Protein AF-A0A2N0NZE1-F1 (afdb_monomer_lite)

Structure (mmCIF, N/CA/C/O backbone):
data_AF-A0A2N0NZE1-F1
#
_entry.id   AF-A0A2N0NZE1-F1
#
loop_
_atom_site.group_PDB
_atom_site.id
_atom_site.type_symbol
_atom_site.label_atom_id
_atom_site.label_alt_id
_atom_site.label_comp_id
_atom_site.label_asym_id
_atom_site.label_entity_id
_atom_site.label_seq_id
_atom_site.pdbx_PDB_ins_code
_atom_site.Cartn_x
_atom_site.Cartn_y
_atom_site.Cartn_z
_atom_site.occupancy
_atom_site.B_iso_or_equiv
_atom_site.auth_seq_id
_atom_site.auth_comp_id
_atom_site.auth_asym_id
_atom_site.auth_atom_id
_atom_site.pdbx_PDB_model_num
ATOM 1 N N . MET A 1 1 ? 49.842 -23.118 -23.933 1.00 49.78 1 MET A N 1
ATOM 2 C CA . MET A 1 1 ? 49.313 -21.980 -24.726 1.00 49.78 1 MET A CA 1
ATOM 3 C C . MET A 1 1 ? 47.778 -21.985 -24.748 1.00 49.78 1 MET A C 1
ATOM 5 O O . MET A 1 1 ? 47.187 -21.548 -25.723 1.00 49.78 1 MET A O 1
ATOM 9 N N . THR A 1 2 ? 47.109 -22.462 -23.690 1.00 57.00 2 THR A N 1
ATOM 10 C CA . THR A 1 2 ? 45.633 -22.567 -23.654 1.00 57.00 2 THR A CA 1
ATOM 11 C C . THR A 1 2 ? 45.024 -22.160 -22.307 1.00 57.00 2 THR A C 1
ATOM 13 O O . THR A 1 2 ? 43.860 -22.452 -22.066 1.00 57.00 2 THR A O 1
ATOM 16 N N . ASP A 1 3 ? 45.764 -21.459 -21.444 1.00 55.06 3 ASP A N 1
ATOM 17 C CA . ASP A 1 3 ? 45.255 -20.996 -20.139 1.00 55.06 3 ASP A CA 1
ATOM 18 C C . ASP A 1 3 ? 44.739 -19.542 -20.201 1.00 55.06 3 ASP A C 1
ATOM 20 O O . ASP A 1 3 ? 43.844 -19.139 -19.457 1.00 55.06 3 ASP A O 1
ATOM 24 N N . ASP A 1 4 ? 45.230 -18.770 -21.173 1.00 59.72 4 ASP A N 1
ATOM 25 C CA . ASP A 1 4 ? 44.934 -17.347 -21.356 1.00 59.72 4 ASP A CA 1
ATOM 26 C C . ASP A 1 4 ? 43.509 -17.119 -21.909 1.00 59.72 4 ASP A C 1
ATOM 28 O O . ASP A 1 4 ? 42.838 -16.148 -21.557 1.00 59.72 4 ASP A O 1
ATOM 32 N N . GLY A 1 5 ? 43.014 -18.042 -22.745 1.00 57.62 5 GLY A N 1
ATOM 33 C CA . GLY A 1 5 ? 41.679 -17.967 -23.355 1.00 57.62 5 GLY A CA 1
ATOM 34 C C . GLY A 1 5 ? 40.541 -18.392 -22.420 1.00 57.62 5 GLY A C 1
ATOM 35 O O . GLY A 1 5 ? 39.473 -17.783 -22.437 1.00 57.62 5 GLY A O 1
ATOM 36 N N . LEU A 1 6 ? 40.777 -19.390 -21.559 1.00 60.12 6 LEU A N 1
ATOM 37 C CA . LEU A 1 6 ? 39.790 -19.865 -20.580 1.00 60.12 6 LEU A CA 1
ATOM 38 C C . LEU A 1 6 ? 39.633 -18.873 -19.415 1.00 60.12 6 LEU A C 1
ATOM 40 O O . LEU A 1 6 ? 38.522 -18.639 -18.943 1.00 60.12 6 LEU A O 1
ATOM 44 N N . SER A 1 7 ? 40.731 -18.236 -18.989 1.00 61.12 7 SER A N 1
ATOM 45 C CA . SER A 1 7 ? 40.705 -17.176 -17.972 1.00 61.12 7 SER A CA 1
ATOM 46 C C . SER A 1 7 ? 39.978 -15.914 -18.466 1.00 61.12 7 SER A C 1
ATOM 48 O O . SER A 1 7 ? 39.214 -15.302 -17.717 1.00 61.12 7 SER A O 1
ATOM 50 N N . ALA A 1 8 ? 40.125 -15.557 -19.749 1.00 64.88 8 ALA A N 1
ATOM 51 C CA . ALA A 1 8 ? 39.392 -14.446 -20.361 1.00 64.88 8 ALA A CA 1
ATOM 52 C C . ALA A 1 8 ? 37.876 -14.719 -20.473 1.00 64.88 8 ALA A C 1
ATOM 54 O O . ALA A 1 8 ? 37.066 -13.836 -20.174 1.00 64.88 8 ALA A O 1
ATOM 55 N N . ASP A 1 9 ? 37.471 -15.942 -20.834 1.00 65.88 9 ASP A N 1
ATOM 56 C CA . ASP A 1 9 ? 36.055 -16.336 -20.858 1.00 65.88 9 ASP A CA 1
ATOM 57 C C . ASP A 1 9 ? 35.458 -16.408 -19.437 1.00 65.88 9 ASP A C 1
ATOM 59 O O . ASP A 1 9 ? 34.391 -15.850 -19.181 1.00 65.88 9 ASP A O 1
ATOM 63 N N . CYS A 1 10 ? 36.197 -16.953 -18.463 1.00 66.12 10 CYS A N 1
ATOM 64 C CA . CYS A 1 10 ? 35.815 -16.947 -17.047 1.00 66.12 10 CYS A CA 1
ATOM 65 C C . CYS A 1 10 ? 35.628 -15.518 -16.506 1.00 66.12 10 CYS A C 1
ATOM 67 O O . CYS A 1 10 ? 34.611 -15.226 -15.881 1.00 66.12 10 CYS A O 1
ATOM 69 N N . ASN A 1 11 ? 36.543 -14.588 -16.810 1.00 71.94 11 ASN A N 1
ATOM 70 C CA . ASN A 1 11 ? 36.443 -13.184 -16.393 1.00 71.94 11 ASN A CA 1
ATOM 71 C C . ASN A 1 11 ? 35.253 -12.469 -17.049 1.00 71.94 11 ASN A C 1
ATOM 73 O O . ASN A 1 11 ? 34.537 -11.721 -16.384 1.00 71.94 11 ASN A O 1
ATOM 77 N N . THR A 1 12 ? 34.990 -12.710 -18.338 1.00 76.31 12 THR A N 1
ATOM 78 C CA . THR A 1 12 ? 33.829 -12.107 -19.010 1.00 76.31 12 THR A CA 1
ATOM 79 C C . THR A 1 12 ? 32.503 -12.688 -18.525 1.00 76.31 12 THR A C 1
ATOM 81 O O . THR A 1 12 ? 31.546 -11.927 -18.383 1.00 76.31 12 THR A O 1
ATOM 84 N N . ASN A 1 13 ? 32.426 -13.983 -18.212 1.00 71.56 13 ASN A N 1
ATOM 85 C CA . ASN A 1 13 ? 31.231 -14.599 -17.637 1.00 71.56 13 ASN A CA 1
ATOM 86 C C . ASN A 1 13 ? 31.014 -14.187 -16.178 1.00 71.56 13 ASN A C 1
ATOM 88 O O . ASN A 1 13 ? 29.892 -13.807 -15.849 1.00 71.56 13 ASN A O 1
ATOM 92 N N . LEU A 1 14 ? 32.073 -14.111 -15.356 1.00 71.25 14 LEU A N 1
ATOM 9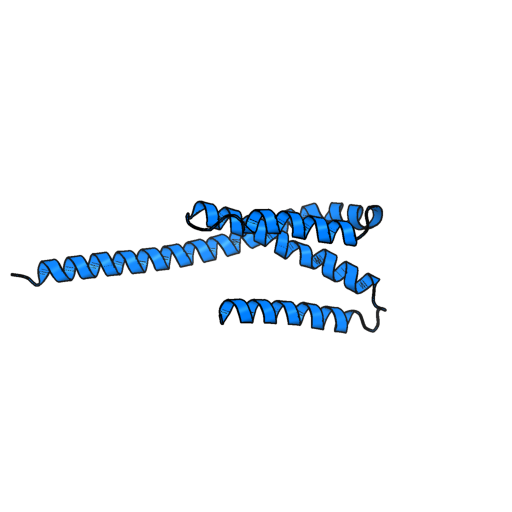3 C CA . LEU A 1 14 ? 31.997 -13.514 -14.018 1.00 71.25 14 LEU A CA 1
ATOM 94 C C . LEU A 1 14 ? 31.499 -12.071 -14.107 1.00 71.25 14 LEU A C 1
ATOM 96 O O . LEU A 1 14 ? 30.523 -11.723 -13.453 1.00 71.25 14 LEU A O 1
ATOM 100 N N . ARG A 1 15 ? 32.092 -11.246 -14.979 1.00 72.81 15 ARG A N 1
ATOM 101 C CA . ARG A 1 15 ? 31.686 -9.846 -15.165 1.00 72.81 15 ARG A CA 1
ATOM 102 C C . ARG A 1 15 ? 30.233 -9.723 -15.615 1.00 72.81 15 ARG A C 1
ATOM 104 O O . ARG A 1 15 ? 29.547 -8.822 -15.145 1.00 72.81 15 ARG A O 1
ATOM 111 N N . LYS A 1 16 ? 29.750 -10.610 -16.493 1.00 73.88 16 LYS A N 1
ATOM 112 C CA . LYS A 1 16 ? 28.335 -10.657 -16.892 1.00 73.88 16 LYS A CA 1
ATOM 113 C C . LYS A 1 16 ? 27.453 -10.994 -15.693 1.00 73.88 16 LYS A C 1
ATOM 115 O O . LYS A 1 16 ? 26.511 -10.254 -15.444 1.00 73.88 16 LYS A O 1
ATOM 120 N N . THR A 1 17 ? 27.766 -12.035 -14.919 1.00 70.81 17 THR A N 1
ATOM 121 C CA . THR A 1 17 ? 26.986 -12.399 -13.722 1.00 70.81 17 THR A CA 1
ATOM 122 C C . THR A 1 17 ? 26.983 -11.296 -12.665 1.00 70.81 17 THR A C 1
ATOM 124 O O . THR A 1 17 ? 25.918 -10.951 -12.165 1.00 70.81 17 THR A O 1
ATOM 127 N N . THR A 1 18 ? 28.125 -10.656 -12.398 1.00 72.94 18 THR A N 1
ATOM 128 C CA . THR A 1 18 ? 28.218 -9.536 -11.451 1.00 72.94 18 THR A CA 1
ATOM 129 C C . THR A 1 18 ? 27.504 -8.292 -11.977 1.00 72.94 18 THR A C 1
ATOM 131 O O . THR A 1 18 ? 26.907 -7.558 -11.193 1.00 72.94 18 THR A O 1
ATOM 134 N N . LEU A 1 19 ? 27.509 -8.056 -13.297 1.00 71.44 19 LEU A N 1
ATOM 135 C CA . LEU A 1 19 ? 26.706 -6.997 -13.908 1.00 71.44 19 LEU A CA 1
ATOM 136 C C . LEU A 1 19 ? 25.218 -7.277 -13.751 1.00 71.44 19 LEU A C 1
ATOM 138 O O . LEU A 1 19 ? 24.518 -6.375 -13.324 1.00 71.44 19 LEU A O 1
ATOM 142 N N . TYR A 1 20 ? 24.735 -8.489 -14.041 1.00 68.31 20 TYR A N 1
ATOM 143 C CA . TYR A 1 20 ? 23.325 -8.842 -13.844 1.00 68.31 20 TYR A CA 1
ATO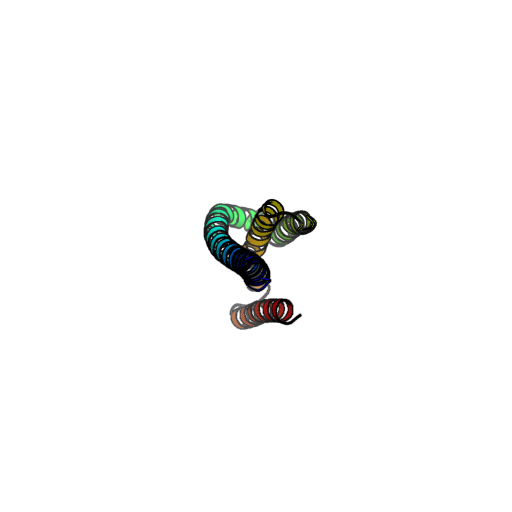M 144 C C . TYR A 1 20 ? 22.904 -8.728 -12.375 1.00 68.31 20 TYR A C 1
ATOM 146 O O . TYR A 1 20 ? 21.816 -8.231 -12.102 1.00 68.31 20 TYR A O 1
ATOM 154 N N . GLU A 1 21 ? 23.766 -9.115 -11.433 1.00 74.69 21 GLU A N 1
ATOM 155 C CA . GLU A 1 21 ? 23.494 -8.976 -10.000 1.00 74.69 21 GLU A CA 1
ATOM 156 C C . GLU A 1 21 ? 23.476 -7.501 -9.559 1.00 74.69 21 GLU A C 1
ATOM 158 O O . GLU A 1 21 ? 22.536 -7.061 -8.899 1.00 74.69 21 GLU A O 1
ATOM 163 N N . SER A 1 22 ? 24.446 -6.699 -10.013 1.00 67.56 22 SER A N 1
ATOM 164 C CA . SER A 1 22 ? 24.512 -5.253 -9.738 1.00 67.56 22 SER A CA 1
ATOM 165 C C . SER A 1 22 ? 23.336 -4.498 -10.357 1.00 67.56 22 SER A C 1
ATOM 167 O O . SER A 1 22 ? 22.776 -3.591 -9.747 1.00 67.56 22 SER A O 1
ATOM 169 N N . ILE A 1 23 ? 22.944 -4.889 -11.569 1.00 70.50 23 ILE A N 1
ATOM 170 C CA . ILE A 1 23 ? 21.785 -4.380 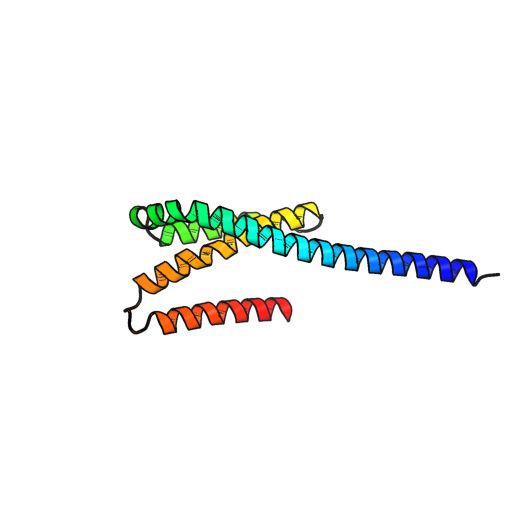-12.298 1.00 70.50 23 ILE A CA 1
ATOM 171 C C . ILE A 1 23 ? 20.521 -4.737 -11.511 1.00 70.50 23 ILE A C 1
ATOM 173 O O . ILE A 1 23 ? 19.776 -3.829 -11.163 1.00 70.50 23 ILE A O 1
ATOM 177 N N . SER A 1 24 ? 20.317 -5.997 -11.112 1.00 68.94 24 SER A N 1
ATOM 178 C CA . SER A 1 24 ? 19.189 -6.407 -10.259 1.00 68.94 24 SER A CA 1
ATOM 179 C C . SER A 1 24 ? 19.133 -5.646 -8.932 1.00 68.94 24 SER A C 1
ATOM 181 O O . SER A 1 24 ? 18.064 -5.174 -8.551 1.00 68.94 24 SER A O 1
ATOM 183 N N . PHE A 1 25 ? 20.264 -5.451 -8.249 1.00 69.62 25 PHE A N 1
ATOM 184 C CA . PHE A 1 25 ? 20.323 -4.723 -6.977 1.00 69.62 25 PHE A CA 1
ATOM 185 C C . PHE A 1 25 ? 20.049 -3.218 -7.146 1.00 69.62 25 PHE A C 1
ATOM 187 O O . PHE A 1 25 ? 19.357 -2.599 -6.330 1.00 69.62 25 PHE A O 1
ATOM 194 N N . SER A 1 26 ? 20.540 -2.628 -8.241 1.00 73.00 26 SER A N 1
ATOM 195 C CA . SER A 1 26 ? 20.276 -1.236 -8.614 1.00 73.00 26 SER A CA 1
ATOM 196 C C . SER A 1 26 ? 18.804 -1.025 -8.973 1.00 73.00 26 SER A C 1
ATOM 198 O O . SER A 1 26 ? 18.176 -0.115 -8.436 1.00 73.00 26 SER A O 1
ATOM 200 N N . TRP A 1 27 ? 18.206 -1.911 -9.778 1.00 64.31 27 TRP A N 1
ATOM 201 C CA . TRP A 1 27 ? 16.777 -1.874 -10.102 1.00 64.31 27 TRP A CA 1
ATOM 202 C C . TRP A 1 27 ? 15.892 -2.112 -8.882 1.00 64.31 27 TRP A C 1
ATOM 204 O O . TRP A 1 27 ? 14.849 -1.473 -8.769 1.00 64.31 27 TRP A O 1
ATOM 214 N N . LEU A 1 28 ? 16.294 -2.982 -7.953 1.00 68.00 28 LEU A N 1
ATOM 215 C CA . LEU A 1 28 ? 15.566 -3.221 -6.706 1.00 68.00 28 LEU A CA 1
ATOM 216 C C . LEU A 1 28 ? 15.572 -1.971 -5.813 1.00 68.00 28 LEU A C 1
ATOM 218 O O . LEU A 1 28 ? 14.527 -1.540 -5.326 1.00 68.00 28 LEU A O 1
ATOM 222 N N . SER A 1 29 ? 16.733 -1.329 -5.671 1.00 68.94 29 SER A N 1
ATOM 223 C CA . SER A 1 29 ? 16.894 -0.085 -4.904 1.00 68.94 29 SER A CA 1
ATOM 224 C C . SER A 1 29 ? 16.136 1.087 -5.535 1.00 68.94 29 SER A C 1
ATOM 226 O O . SER A 1 29 ? 15.504 1.894 -4.844 1.00 68.94 29 SER A O 1
ATOM 228 N N . LEU A 1 30 ? 16.156 1.156 -6.866 1.00 68.56 30 LEU A N 1
ATOM 229 C CA . LEU A 1 30 ? 15.437 2.149 -7.648 1.00 68.56 30 LEU A CA 1
ATOM 230 C C . LEU A 1 30 ? 13.917 1.927 -7.548 1.00 68.56 30 LEU A C 1
ATOM 232 O O . LEU A 1 30 ? 13.182 2.873 -7.278 1.00 68.56 30 LEU A O 1
ATOM 236 N N . SER A 1 31 ? 13.450 0.679 -7.630 1.00 70.38 31 SER A N 1
ATOM 237 C CA . SER A 1 31 ? 12.036 0.308 -7.454 1.00 70.38 31 SER A CA 1
ATOM 238 C C . SER A 1 31 ? 11.520 0.629 -6.049 1.00 70.38 31 SER A C 1
ATOM 240 O O . SER A 1 31 ? 10.410 1.136 -5.914 1.00 70.38 31 SER A O 1
ATOM 242 N N . HIS A 1 32 ? 12.324 0.408 -5.001 1.00 71.19 32 HIS A N 1
ATOM 243 C CA . HIS A 1 32 ? 11.995 0.809 -3.625 1.00 71.19 32 HIS A CA 1
ATOM 244 C C . HIS A 1 32 ? 11.888 2.328 -3.452 1.00 71.19 32 HIS A C 1
ATOM 246 O O . HIS A 1 32 ? 11.068 2.807 -2.668 1.00 71.19 32 HIS A O 1
ATOM 252 N N . SER A 1 33 ? 12.716 3.091 -4.164 1.00 71.31 33 SER A N 1
ATOM 253 C CA . SER A 1 33 ? 12.707 4.554 -4.098 1.00 71.31 33 SER A CA 1
ATOM 254 C C . SER A 1 33 ? 11.515 5.134 -4.864 1.00 71.31 33 SER A C 1
ATOM 256 O O . SER A 1 33 ? 10.825 6.011 -4.347 1.00 71.31 33 SER A O 1
ATOM 258 N N . PHE A 1 34 ? 11.199 4.575 -6.036 1.00 67.31 34 PHE A N 1
ATOM 259 C CA . PHE A 1 34 ? 10.008 4.933 -6.808 1.00 67.31 34 PHE A CA 1
ATOM 260 C C . PHE A 1 34 ? 8.710 4.595 -6.074 1.00 67.31 34 PHE A C 1
ATOM 262 O O . PHE A 1 34 ? 7.841 5.456 -5.976 1.00 67.31 34 PHE A O 1
ATOM 269 N N . HIS A 1 35 ? 8.616 3.421 -5.439 1.00 67.88 35 HIS A N 1
ATOM 270 C CA . HIS A 1 35 ? 7.440 3.055 -4.642 1.00 67.88 35 HIS A CA 1
ATOM 271 C C . HIS A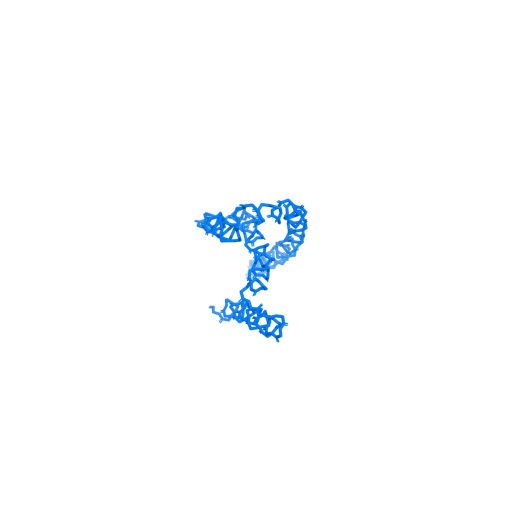 1 35 ? 7.115 4.086 -3.555 1.00 67.88 35 HIS A C 1
ATOM 273 O O . HIS A 1 35 ? 5.948 4.376 -3.310 1.00 67.88 35 HIS A O 1
ATOM 279 N N . LYS A 1 36 ? 8.133 4.669 -2.909 1.00 66.81 36 LYS A N 1
ATOM 280 C CA . LYS A 1 36 ? 7.937 5.689 -1.867 1.00 66.81 36 LYS A CA 1
ATOM 281 C C . LYS A 1 36 ? 7.411 7.005 -2.442 1.00 66.81 36 LYS A C 1
ATOM 283 O O . LYS A 1 36 ? 6.516 7.607 -1.851 1.00 66.81 36 LYS A O 1
ATOM 288 N N . CYS A 1 37 ? 7.946 7.439 -3.581 1.00 65.81 37 CYS A N 1
ATOM 289 C CA . CYS A 1 37 ? 7.527 8.671 -4.249 1.00 65.81 37 CYS A CA 1
ATOM 290 C C . CYS A 1 37 ? 6.118 8.545 -4.845 1.00 65.81 37 CYS A C 1
ATOM 292 O O . CYS A 1 37 ? 5.280 9.417 -4.617 1.00 65.81 37 CYS A O 1
ATOM 294 N N . ASP A 1 38 ? 5.832 7.437 -5.530 1.00 68.12 38 ASP A N 1
ATOM 295 C CA . ASP A 1 38 ? 4.528 7.173 -6.143 1.00 68.12 38 ASP A CA 1
ATOM 296 C C . ASP A 1 38 ? 3.446 7.006 -5.079 1.00 68.12 3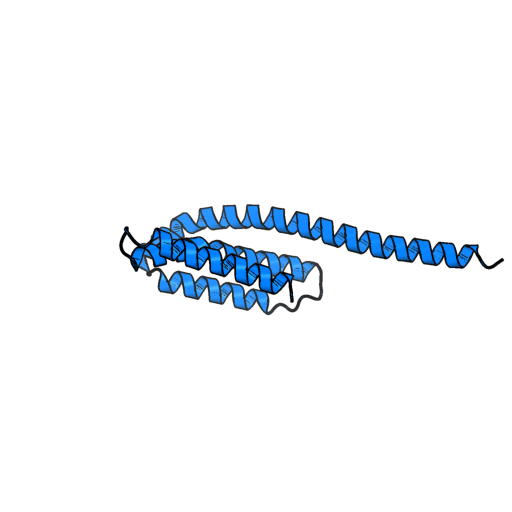8 ASP A C 1
ATOM 298 O O . ASP A 1 38 ? 2.372 7.597 -5.196 1.00 68.12 38 ASP A O 1
ATOM 302 N N . ALA A 1 39 ? 3.750 6.288 -3.989 1.00 64.94 39 ALA A N 1
ATOM 303 C CA . ALA A 1 39 ? 2.855 6.206 -2.847 1.00 64.94 39 ALA A CA 1
ATOM 304 C C . ALA A 1 39 ? 2.586 7.602 -2.278 1.00 64.94 39 ALA A C 1
ATOM 306 O O . ALA A 1 39 ? 1.428 7.958 -2.114 1.00 64.94 39 ALA A O 1
ATOM 307 N N . ALA A 1 40 ? 3.604 8.431 -2.027 1.00 64.38 40 ALA A N 1
ATOM 308 C CA . ALA A 1 40 ? 3.408 9.772 -1.469 1.00 64.38 40 ALA A CA 1
ATOM 309 C C . ALA A 1 40 ? 2.524 10.670 -2.357 1.00 64.38 40 ALA A C 1
ATOM 311 O O . ALA A 1 40 ? 1.640 11.369 -1.852 1.00 64.38 40 ALA A O 1
ATOM 312 N N . ILE A 1 41 ? 2.717 10.615 -3.677 1.00 67.00 41 ILE A N 1
ATOM 313 C CA . ILE A 1 41 ? 1.891 11.333 -4.655 1.00 67.00 41 ILE A CA 1
ATOM 314 C C . ILE A 1 41 ? 0.459 10.789 -4.620 1.00 67.00 41 ILE A C 1
ATOM 316 O O . ILE A 1 41 ? -0.495 11.560 -4.515 1.00 67.00 41 ILE A O 1
ATOM 320 N N . PHE A 1 42 ? 0.286 9.468 -4.613 1.00 64.31 42 PHE A N 1
ATOM 321 C CA . PHE A 1 42 ? -1.033 8.847 -4.571 1.00 64.31 42 PHE A CA 1
ATOM 322 C C . PHE A 1 42 ? -1.754 9.101 -3.241 1.00 64.31 42 PHE A C 1
ATOM 324 O O . PHE A 1 42 ? -2.934 9.415 -3.249 1.00 64.31 42 PHE A O 1
ATOM 331 N N . PHE A 1 43 ? -1.058 9.088 -2.101 1.00 61.50 43 PHE A N 1
ATOM 332 C CA . PHE A 1 43 ? -1.574 9.488 -0.787 1.00 61.50 43 PHE A CA 1
ATOM 333 C C . PHE A 1 43 ? -2.045 10.951 -0.776 1.00 61.50 43 PHE A C 1
ATOM 335 O O . PHE A 1 43 ? -3.060 11.271 -0.154 1.00 61.50 43 PHE A O 1
ATOM 342 N N . ARG A 1 44 ? -1.365 11.840 -1.513 1.00 62.34 44 ARG A N 1
ATOM 343 C CA . ARG A 1 44 ? -1.785 13.237 -1.706 1.00 62.34 44 ARG A CA 1
ATOM 344 C C . ARG A 1 44 ? -3.060 13.340 -2.554 1.00 62.34 44 ARG A C 1
ATOM 346 O O . ARG A 1 44 ? -3.938 14.131 -2.216 1.00 62.34 44 ARG A O 1
ATOM 353 N N . PHE A 1 45 ? -3.197 12.509 -3.590 1.00 57.25 45 PHE A N 1
ATOM 354 C CA . PHE A 1 45 ? -4.430 12.363 -4.379 1.00 57.25 45 PHE A CA 1
ATOM 355 C C . PHE A 1 45 ? -5.524 11.544 -3.664 1.00 57.25 45 PHE A C 1
ATOM 357 O O . PHE A 1 45 ? -6.702 11.660 -3.999 1.00 57.25 45 PHE A O 1
ATOM 364 N N . LEU A 1 46 ? -5.181 10.777 -2.624 1.00 57.91 46 LEU A N 1
ATOM 365 C CA . LEU A 1 46 ? -6.146 10.055 -1.797 1.00 57.91 46 LEU A CA 1
ATOM 366 C C . LEU A 1 46 ? -6.903 10.977 -0.831 1.00 57.91 46 LEU A C 1
ATOM 368 O O . LEU A 1 46 ? -8.008 10.637 -0.418 1.00 57.91 46 LEU A O 1
ATOM 372 N N . GLY A 1 47 ? -6.364 12.164 -0.522 1.00 60.81 47 GLY A N 1
ATOM 373 C CA . GLY A 1 47 ? -7.077 13.224 0.203 1.00 60.81 47 GLY A CA 1
ATOM 374 C C . GLY A 1 47 ? -8.451 13.552 -0.414 1.00 60.81 47 GLY A C 1
ATOM 375 O O . GLY A 1 47 ? -9.456 13.481 0.294 1.00 60.81 47 GLY A O 1
ATOM 376 N N . PRO A 1 48 ? -8.543 13.824 -1.731 1.00 55.59 48 PRO A N 1
ATOM 377 C CA . PRO A 1 48 ? -9.825 13.959 -2.430 1.00 55.59 48 PRO A CA 1
ATOM 378 C C . PRO A 1 48 ? -10.559 12.629 -2.711 1.00 55.59 48 PRO A C 1
ATOM 380 O O . PRO A 1 48 ? -11.784 12.637 -2.808 1.00 55.59 48 PRO A O 1
ATOM 383 N N . LEU A 1 49 ? -9.889 11.466 -2.767 1.00 52.81 49 LEU A N 1
ATOM 384 C CA . LEU A 1 49 ? -10.586 10.159 -2.817 1.00 52.81 49 LEU A CA 1
ATOM 385 C C . LEU A 1 49 ? -11.279 9.789 -1.503 1.00 52.81 49 LEU A C 1
ATOM 387 O O . LEU A 1 49 ? -12.282 9.088 -1.535 1.00 52.81 49 LEU A O 1
ATOM 391 N N . CYS A 1 50 ? -10.804 10.280 -0.360 1.00 51.72 50 CYS A N 1
ATOM 392 C CA . CYS A 1 50 ? -11.520 10.181 0.910 1.00 51.72 50 CYS A CA 1
ATOM 393 C C . CYS A 1 50 ? -12.859 10.941 0.837 1.00 51.72 50 CYS A C 1
ATOM 395 O O . CYS A 1 50 ? -13.887 10.428 1.273 1.00 51.72 50 CYS A O 1
ATOM 397 N N . HIS A 1 51 ? -12.868 12.097 0.163 1.00 50.84 51 HIS A N 1
ATOM 398 C CA . HIS A 1 51 ? -14.085 12.856 -0.147 1.00 50.84 51 HIS A CA 1
ATOM 399 C C . HIS A 1 51 ? -15.012 12.092 -1.114 1.00 50.84 51 HIS A C 1
ATOM 401 O O . HIS A 1 51 ? -16.229 12.070 -0.943 1.00 50.84 51 HIS A O 1
ATOM 407 N N . LEU A 1 52 ? -14.440 11.375 -2.090 1.00 52.50 52 LEU A N 1
ATOM 408 C CA . LEU A 1 52 ? -15.183 10.458 -2.964 1.00 52.50 52 LEU A CA 1
ATOM 409 C C . LEU A 1 52 ? -15.693 9.213 -2.214 1.00 52.50 52 LEU A C 1
ATOM 411 O O . LEU A 1 52 ? -16.760 8.715 -2.548 1.00 52.50 52 LEU A O 1
ATOM 415 N N . CYS A 1 53 ? -14.996 8.720 -1.189 1.00 53.69 53 CYS A N 1
ATOM 416 C CA . CYS A 1 53 ? -15.452 7.620 -0.332 1.00 53.69 53 CYS A CA 1
ATOM 417 C C . CYS A 1 53 ? -16.698 7.995 0.485 1.00 53.69 53 CYS A C 1
ATOM 419 O O . CYS A 1 53 ? -17.510 7.110 0.763 1.00 53.69 53 CYS A O 1
ATOM 421 N N . ASP A 1 54 ? -16.868 9.276 0.828 1.00 56.31 54 ASP A N 1
ATOM 422 C CA . ASP A 1 54 ? -18.056 9.778 1.532 1.00 56.31 54 ASP A CA 1
ATOM 423 C C . ASP A 1 54 ? -19.271 9.950 0.596 1.00 56.31 54 ASP A C 1
ATOM 425 O O . ASP A 1 54 ? -20.404 9.764 1.034 1.00 56.31 54 ASP A O 1
ATOM 429 N N . HIS A 1 55 ? -19.058 10.197 -0.706 1.00 61.34 55 HIS A N 1
ATOM 430 C CA . HIS A 1 55 ? -20.144 10.335 -1.695 1.00 61.34 55 HIS A CA 1
ATOM 431 C C . HIS A 1 55 ? -20.465 9.058 -2.499 1.00 61.34 55 HIS A C 1
ATOM 433 O O . HIS A 1 55 ? -21.631 8.765 -2.752 1.00 61.34 55 HIS A O 1
ATOM 439 N N . PHE A 1 56 ? -19.456 8.289 -2.916 1.00 60.28 56 PHE A N 1
ATOM 440 C CA . PHE A 1 56 ? -19.590 7.096 -3.773 1.00 60.28 56 PHE A CA 1
ATOM 441 C C . PHE A 1 56 ? -19.497 5.770 -3.009 1.00 60.28 56 PHE A C 1
ATOM 443 O O . PHE A 1 56 ? -19.737 4.699 -3.577 1.00 60.28 56 PHE A O 1
ATOM 450 N N . GLY A 1 57 ? -19.181 5.835 -1.717 1.00 62.16 57 GLY A N 1
ATOM 451 C CA . GLY A 1 57 ? -19.076 4.685 -0.837 1.00 62.16 57 GLY A CA 1
ATOM 452 C C . GLY A 1 57 ? -17.770 3.887 -1.016 1.00 62.16 57 GLY A C 1
ATOM 453 O O . GLY A 1 57 ? -17.259 3.721 -2.129 1.00 62.16 57 GLY A O 1
ATOM 454 N N . PRO A 1 58 ? -17.241 3.300 0.072 1.00 63.88 58 PRO A N 1
ATOM 455 C CA . PRO A 1 58 ? -15.934 2.632 0.087 1.00 63.88 58 PRO A CA 1
ATOM 456 C C . PRO A 1 58 ? -15.839 1.404 -0.835 1.00 63.88 58 PRO A C 1
ATOM 458 O O . PRO A 1 58 ? -14.754 1.067 -1.307 1.00 63.88 58 PRO A O 1
ATOM 461 N N . LYS A 1 59 ? -16.969 0.761 -1.170 1.00 66.69 59 LYS A N 1
ATOM 462 C CA . LYS A 1 59 ? -16.999 -0.413 -2.066 1.00 66.69 59 LYS A CA 1
ATOM 463 C C . LYS A 1 59 ? -16.547 -0.093 -3.494 1.00 66.69 59 LYS A C 1
ATOM 465 O O . LYS A 1 59 ? -15.878 -0.908 -4.123 1.00 66.69 59 LYS A O 1
ATOM 470 N N . ARG A 1 60 ? -16.926 1.074 -4.028 1.00 67.69 60 ARG A N 1
ATOM 471 C CA . ARG A 1 60 ? -16.643 1.451 -5.427 1.00 67.69 60 ARG A CA 1
ATOM 472 C C . ARG A 1 60 ? -15.166 1.786 -5.619 1.00 67.69 60 ARG A C 1
ATOM 474 O O . ARG A 1 60 ? -14.580 1.402 -6.626 1.00 67.69 60 ARG A O 1
ATOM 481 N N . VAL A 1 61 ? -14.560 2.424 -4.619 1.00 70.69 61 VAL A N 1
ATOM 482 C CA . VAL A 1 61 ? -13.134 2.777 -4.609 1.00 70.69 61 VAL A CA 1
ATOM 483 C C . VAL A 1 61 ? -12.252 1.525 -4.522 1.00 70.69 61 VAL A C 1
ATOM 485 O O . VAL A 1 61 ? -11.251 1.420 -5.234 1.00 70.69 61 VAL A O 1
ATOM 488 N N . MET A 1 62 ? -12.654 0.532 -3.721 1.00 74.44 62 MET A N 1
ATOM 489 C CA . MET A 1 62 ? -11.923 -0.735 -3.611 1.00 74.44 62 MET A CA 1
ATOM 490 C C . MET A 1 62 ? -11.980 -1.555 -4.908 1.00 74.44 62 MET A C 1
ATOM 492 O O . MET A 1 62 ? -10.946 -1.998 -5.395 1.00 74.44 62 MET A O 1
ATOM 496 N N . HIS A 1 63 ? -13.154 -1.692 -5.534 1.00 76.25 63 HIS A N 1
ATOM 497 C CA . HIS A 1 63 ? -13.236 -2.381 -6.828 1.00 76.25 63 HIS A CA 1
ATOM 498 C C . HIS A 1 63 ? -12.498 -1.641 -7.950 1.00 76.25 63 HIS A C 1
ATOM 500 O O . HIS A 1 63 ? -11.838 -2.287 -8.757 1.00 76.25 63 HIS A O 1
ATOM 506 N N . GLY A 1 64 ? -12.570 -0.307 -7.999 1.00 77.88 64 GLY A N 1
ATOM 507 C CA . GLY A 1 64 ? -11.892 0.472 -9.039 1.00 77.88 64 GLY A CA 1
ATOM 508 C C . GLY A 1 64 ? -10.368 0.339 -8.991 1.00 77.88 64 GLY A C 1
ATOM 509 O O . GLY A 1 64 ? -9.725 0.164 -10.023 1.00 77.88 64 GLY A O 1
ATOM 510 N N . SER A 1 65 ? -9.788 0.360 -7.791 1.00 74.94 65 SER A N 1
ATOM 511 C CA . SER A 1 65 ? -8.335 0.247 -7.605 1.00 74.94 65 SER A CA 1
ATOM 512 C C . SER A 1 65 ? -7.792 -1.164 -7.876 1.00 74.94 65 SER A C 1
ATOM 514 O O . SER A 1 65 ? -6.726 -1.317 -8.479 1.00 74.94 65 SER A O 1
ATOM 516 N N . ILE A 1 66 ? -8.547 -2.207 -7.521 1.00 78.25 66 ILE A N 1
ATOM 517 C CA . ILE A 1 66 ? -8.196 -3.599 -7.847 1.00 78.25 66 ILE A CA 1
ATOM 518 C C . ILE A 1 66 ? -8.326 -3.859 -9.357 1.00 78.25 66 ILE A C 1
ATOM 520 O O . ILE A 1 66 ? -7.454 -4.492 -9.951 1.00 78.25 66 ILE A O 1
ATOM 524 N N . ALA A 1 67 ? -9.369 -3.329 -10.005 1.00 80.19 67 ALA A N 1
ATOM 525 C CA . ALA A 1 67 ? -9.557 -3.464 -11.451 1.00 80.19 67 ALA A CA 1
ATOM 526 C C . ALA A 1 67 ? -8.453 -2.755 -12.254 1.00 80.19 67 ALA A C 1
ATOM 528 O O . ALA A 1 67 ? -7.953 -3.295 -13.234 1.00 80.19 67 ALA A O 1
ATOM 529 N N . TYR A 1 68 ? -8.025 -1.565 -11.824 1.00 77.44 68 TYR A N 1
ATOM 530 C CA . TYR A 1 68 ? -6.954 -0.829 -12.501 1.00 77.44 68 TYR A CA 1
ATOM 531 C C . TYR A 1 68 ? -5.601 -1.554 -12.420 1.00 77.44 68 TYR A C 1
ATOM 533 O O . TYR A 1 68 ? -4.840 -1.596 -13.385 1.00 77.44 68 TYR A O 1
ATOM 541 N N . SER A 1 69 ? -5.305 -2.157 -11.269 1.00 74.94 69 SER A N 1
ATOM 542 C CA . SER A 1 69 ? -4.024 -2.825 -11.031 1.00 74.94 69 SER A CA 1
ATOM 543 C C . SER A 1 69 ? -3.915 -4.207 -11.689 1.00 74.94 69 SER A C 1
ATOM 545 O O . SER A 1 69 ? -2.843 -4.566 -12.174 1.00 74.94 69 SER A O 1
ATOM 547 N N . THR A 1 70 ? -5.014 -4.960 -11.795 1.00 76.44 70 THR A N 1
ATOM 548 C CA . THR A 1 70 ? -5.038 -6.257 -12.505 1.00 76.44 70 THR A CA 1
ATOM 549 C C . THR A 1 70 ? -4.762 -6.119 -14.003 1.00 76.44 70 THR A C 1
ATOM 551 O O . THR A 1 70 ? -4.092 -6.974 -14.579 1.00 76.44 70 THR A O 1
ATOM 554 N N . VAL A 1 71 ? -5.185 -5.014 -14.625 1.00 76.62 71 VAL A N 1
ATOM 555 C CA . VAL A 1 71 ? -4.863 -4.707 -16.031 1.00 76.62 71 VAL A CA 1
ATOM 556 C C . VAL A 1 71 ? -3.358 -4.477 -16.225 1.00 76.62 71 VAL A C 1
ATOM 558 O O . VAL A 1 71 ? -2.790 -4.918 -17.222 1.00 76.62 71 VAL A O 1
ATOM 561 N N . GLY A 1 72 ? -2.692 -3.851 -15.252 1.00 68.88 72 GLY A N 1
ATOM 562 C CA . GLY A 1 72 ? -1.249 -3.608 -15.283 1.00 68.88 72 GLY A CA 1
ATOM 563 C C . GLY A 1 72 ? -0.386 -4.851 -15.060 1.00 68.88 72 GLY A C 1
ATOM 564 O O . GLY A 1 72 ? 0.699 -4.960 -15.629 1.00 68.88 72 GLY A O 1
ATOM 565 N N . LEU A 1 73 ? -0.875 -5.811 -14.268 1.00 64.12 73 LEU A N 1
ATOM 566 C CA . LEU A 1 73 ? -0.153 -7.047 -13.944 1.00 64.12 73 LEU A CA 1
ATOM 567 C C . LEU A 1 73 ? -0.159 -8.068 -15.096 1.00 64.12 73 LEU A C 1
ATOM 569 O O . LEU A 1 73 ? 0.698 -8.945 -15.152 1.00 64.12 73 LEU A O 1
ATOM 573 N N . SER A 1 74 ? -1.088 -7.933 -16.049 1.00 62.00 74 SER A N 1
ATOM 574 C CA . SER A 1 74 ? -1.145 -8.781 -17.246 1.00 62.00 74 SER A CA 1
ATOM 575 C C . SER A 1 74 ? -0.053 -8.452 -18.282 1.00 62.00 74 SER A C 1
ATOM 577 O O . SER A 1 74 ? 0.072 -9.160 -19.286 1.00 62.00 74 SER A O 1
ATOM 579 N N . ALA A 1 75 ? 0.746 -7.399 -18.058 1.00 60.59 75 ALA A N 1
ATOM 580 C CA . ALA A 1 75 ? 1.931 -7.097 -18.853 1.00 60.59 75 ALA A CA 1
ATOM 581 C C . ALA A 1 75 ? 3.031 -8.130 -18.555 1.00 60.59 75 ALA A C 1
ATOM 583 O O . ALA A 1 75 ? 3.731 -8.057 -17.547 1.00 60.59 75 ALA A O 1
ATOM 584 N N . ILE A 1 76 ? 3.173 -9.123 -19.436 1.00 58.44 76 ILE A N 1
ATOM 585 C CA . ILE A 1 76 ? 4.165 -10.191 -19.295 1.00 58.44 76 ILE A CA 1
ATOM 586 C C . ILE A 1 76 ? 5.586 -9.591 -19.266 1.00 58.44 76 ILE A C 1
ATOM 588 O O . ILE A 1 76 ? 6.051 -8.966 -20.223 1.00 58.44 76 ILE A O 1
ATOM 592 N N . VAL A 1 77 ? 6.281 -9.742 -18.138 1.00 59.34 77 VAL A N 1
ATOM 593 C CA . VAL A 1 77 ? 7.623 -9.185 -17.924 1.00 59.34 77 VAL A CA 1
ATOM 594 C C . VAL A 1 77 ? 8.638 -9.967 -18.752 1.00 59.34 77 VAL A C 1
ATOM 596 O O . VAL A 1 77 ? 9.014 -11.088 -18.422 1.00 59.34 77 VAL A O 1
ATOM 599 N N . ARG A 1 78 ? 9.087 -9.367 -19.856 1.00 63.12 78 ARG A N 1
ATOM 600 C CA . ARG A 1 78 ? 10.243 -9.839 -20.644 1.00 63.12 78 ARG A CA 1
ATOM 601 C C . ARG A 1 78 ? 11.238 -8.726 -20.986 1.00 63.12 78 ARG A C 1
ATOM 603 O O . ARG A 1 78 ? 12.211 -8.974 -21.686 1.00 63.12 78 ARG A O 1
ATOM 610 N N . SER A 1 79 ? 11.006 -7.504 -20.503 1.00 68.19 79 SER A N 1
ATOM 611 C CA . SER A 1 79 ? 11.823 -6.324 -20.807 1.00 68.19 79 SER A CA 1
ATOM 612 C C . SER A 1 79 ? 12.007 -5.445 -19.561 1.00 68.19 79 SER A C 1
ATOM 614 O O . SER A 1 79 ? 11.065 -5.343 -18.769 1.00 68.19 79 SER A O 1
ATOM 616 N N . PRO A 1 80 ? 13.167 -4.775 -19.385 1.00 67.44 80 PRO A N 1
ATOM 617 C CA . PRO A 1 80 ? 13.429 -3.868 -18.259 1.00 67.44 80 PRO A CA 1
ATOM 618 C C . PRO A 1 80 ? 12.403 -2.730 -18.138 1.00 67.44 80 PRO A C 1
ATOM 620 O O . PRO A 1 80 ? 12.059 -2.320 -17.034 1.00 67.44 80 PRO A O 1
ATOM 623 N N . ILE A 1 81 ? 11.841 -2.271 -19.258 1.00 71.50 81 ILE A N 1
ATOM 624 C CA . ILE A 1 81 ? 10.754 -1.278 -19.268 1.00 71.50 81 ILE A CA 1
ATOM 625 C C . ILE A 1 81 ? 9.443 -1.864 -18.727 1.00 71.50 81 ILE A C 1
ATOM 627 O O . ILE A 1 81 ? 8.715 -1.182 -18.012 1.00 71.50 81 ILE A O 1
ATOM 631 N N . GLY A 1 82 ? 9.174 -3.145 -18.994 1.00 72.06 82 GLY A N 1
ATOM 632 C CA . GLY A 1 82 ? 7.995 -3.839 -18.470 1.00 72.06 82 GLY A CA 1
ATOM 633 C C . GLY A 1 82 ? 8.015 -3.979 -16.946 1.00 72.06 82 GLY A C 1
ATOM 634 O O . GLY A 1 82 ? 6.969 -3.853 -16.317 1.00 72.06 82 GLY A O 1
ATOM 635 N N . LEU A 1 83 ? 9.196 -4.155 -16.339 1.00 70.44 83 LEU A N 1
ATOM 636 C CA . LEU A 1 83 ? 9.342 -4.168 -14.877 1.00 70.44 83 LEU A CA 1
ATOM 637 C C . LEU A 1 83 ? 8.962 -2.825 -14.244 1.00 70.44 83 LEU A C 1
ATOM 639 O O . LEU A 1 83 ? 8.245 -2.808 -13.249 1.00 70.44 83 LEU A O 1
ATOM 643 N N . ILE A 1 84 ? 9.383 -1.703 -14.834 1.00 72.69 84 ILE A N 1
ATOM 644 C CA . ILE A 1 84 ? 9.050 -0.361 -14.326 1.00 72.69 84 ILE A CA 1
ATOM 645 C C . ILE A 1 84 ? 7.537 -0.121 -14.401 1.00 72.69 84 ILE A C 1
ATOM 647 O O . ILE A 1 84 ? 6.936 0.370 -13.446 1.00 72.69 84 ILE A O 1
ATOM 651 N N . THR A 1 85 ? 6.906 -0.520 -15.509 1.00 75.00 85 THR A N 1
ATOM 652 C CA . THR A 1 85 ? 5.452 -0.423 -15.677 1.00 75.00 85 THR A CA 1
ATOM 653 C C . THR A 1 85 ? 4.707 -1.261 -14.637 1.00 75.00 85 THR A C 1
ATOM 655 O O . THR A 1 85 ? 3.785 -0.754 -14.004 1.00 75.00 85 THR A O 1
ATOM 658 N N . VAL A 1 86 ? 5.126 -2.506 -14.393 1.00 76.44 86 VAL A N 1
ATOM 659 C CA . VAL A 1 86 ? 4.519 -3.360 -13.358 1.00 76.44 86 VAL A CA 1
ATOM 660 C C . VAL A 1 86 ? 4.692 -2.752 -11.964 1.00 76.44 86 VAL A C 1
ATOM 662 O O . VAL A 1 86 ? 3.715 -2.670 -11.220 1.00 76.44 86 VAL A O 1
ATOM 665 N N . CYS A 1 87 ? 5.883 -2.243 -11.632 1.00 73.50 87 CYS A N 1
ATOM 666 C CA . CYS A 1 87 ? 6.148 -1.583 -10.352 1.00 73.50 87 CYS A CA 1
ATOM 667 C C . CYS A 1 87 ? 5.204 -0.391 -10.106 1.00 73.50 87 CYS A C 1
ATOM 669 O O . CYS A 1 87 ? 4.675 -0.247 -9.001 1.00 73.50 87 CYS A O 1
ATOM 671 N N . PHE A 1 88 ? 4.908 0.400 -11.141 1.00 72.12 88 PHE A N 1
ATOM 672 C CA . PHE A 1 88 ? 3.951 1.507 -11.063 1.00 72.12 88 PHE A CA 1
ATOM 673 C C . PHE A 1 88 ? 2.528 1.033 -10.714 1.00 72.12 88 PHE A C 1
ATOM 675 O O . PHE A 1 88 ? 1.880 1.579 -9.819 1.00 72.12 88 PHE A O 1
ATOM 682 N N . PHE A 1 89 ? 2.046 -0.037 -11.354 1.00 74.75 89 PHE A N 1
ATOM 683 C CA . PHE A 1 89 ? 0.722 -0.599 -11.058 1.00 74.75 89 PHE A CA 1
ATOM 684 C C . PHE A 1 89 ? 0.649 -1.272 -9.681 1.00 74.75 89 PHE A C 1
ATOM 686 O O . PHE A 1 89 ? -0.366 -1.145 -8.992 1.00 74.75 89 PHE A O 1
ATOM 693 N N . THR A 1 90 ? 1.721 -1.934 -9.236 1.00 76.12 90 THR A N 1
ATOM 694 C CA . THR A 1 90 ? 1.787 -2.516 -7.883 1.00 76.12 90 THR A CA 1
ATOM 695 C C . THR A 1 90 ? 1.806 -1.450 -6.784 1.00 76.12 90 THR A C 1
ATOM 697 O O . THR A 1 90 ? 1.251 -1.678 -5.710 1.00 76.12 90 THR A O 1
ATOM 700 N N . SER A 1 91 ? 2.333 -0.254 -7.075 1.00 75.44 91 SER A N 1
ATOM 701 C CA . SER A 1 91 ? 2.330 0.884 -6.146 1.00 75.44 91 SER A CA 1
ATOM 702 C C . SER A 1 91 ? 0.912 1.397 -5.866 1.00 75.44 91 SER A C 1
ATOM 704 O O . SER A 1 91 ? 0.536 1.645 -4.718 1.00 75.44 91 SER A O 1
ATOM 706 N N . ILE A 1 92 ? 0.058 1.430 -6.894 1.00 74.38 92 ILE A N 1
ATOM 707 C CA . ILE A 1 92 ? -1.373 1.755 -6.753 1.00 74.38 92 ILE A CA 1
ATOM 708 C C . ILE A 1 92 ? -2.104 0.674 -5.943 1.00 74.38 92 ILE A C 1
ATOM 710 O O . ILE A 1 92 ? -2.980 0.986 -5.134 1.00 74.38 92 ILE A O 1
ATOM 714 N N . LEU A 1 93 ? -1.710 -0.591 -6.111 1.00 77.25 93 LEU A N 1
ATOM 715 C CA . LEU A 1 93 ? -2.212 -1.721 -5.327 1.00 77.25 93 LEU A CA 1
ATOM 716 C C . LEU A 1 93 ? -1.870 -1.555 -3.836 1.00 77.25 93 LEU A C 1
ATOM 718 O O . LEU A 1 93 ? -2.745 -1.727 -2.990 1.00 77.25 93 LEU A O 1
ATOM 722 N N . GLY A 1 94 ? -0.653 -1.110 -3.507 1.00 72.94 94 GLY A N 1
ATOM 723 C CA . GLY A 1 94 ? -0.243 -0.786 -2.134 1.00 72.94 94 GLY A CA 1
ATOM 724 C C . GLY A 1 94 ? -1.040 0.363 -1.498 1.00 72.94 94 GLY A C 1
ATOM 725 O O . GLY A 1 94 ? -1.350 0.324 -0.305 1.00 72.94 94 GLY A O 1
ATOM 726 N N . ALA A 1 95 ? -1.465 1.352 -2.288 1.00 72.00 95 ALA A N 1
ATOM 727 C CA . ALA A 1 95 ? -2.262 2.481 -1.799 1.00 72.00 95 ALA A CA 1
ATOM 728 C C . ALA A 1 95 ? -3.694 2.088 -1.361 1.00 72.00 95 ALA A C 1
ATOM 730 O O . ALA A 1 95 ? -4.330 2.809 -0.586 1.00 72.00 95 ALA A O 1
ATOM 731 N N . THR A 1 96 ? -4.198 0.921 -1.785 1.00 75.50 96 THR A N 1
ATOM 732 C CA . THR A 1 96 ? -5.517 0.390 -1.373 1.00 75.50 96 THR A CA 1
ATOM 733 C C . THR A 1 96 ? -5.587 -0.040 0.095 1.00 75.50 96 THR A C 1
ATOM 735 O O . THR A 1 96 ? -6.677 -0.239 0.637 1.00 75.50 96 THR A O 1
ATOM 738 N N . PHE A 1 97 ? -4.447 -0.109 0.787 1.00 72.75 97 PHE A N 1
ATOM 739 C CA . PHE A 1 97 ? -4.402 -0.420 2.212 1.00 72.75 97 PHE A CA 1
ATOM 740 C C . PHE A 1 97 ? -5.192 0.597 3.056 1.00 72.75 97 PHE A C 1
ATOM 742 O O . PHE A 1 97 ? -5.884 0.221 3.997 1.00 72.75 97 PHE A O 1
ATOM 749 N N . VAL A 1 98 ? -5.176 1.880 2.684 1.00 72.19 98 VAL A N 1
ATOM 750 C CA . VAL A 1 98 ? -5.856 2.964 3.417 1.00 72.19 98 VAL A CA 1
ATOM 751 C C . VAL A 1 98 ? -7.385 2.827 3.412 1.00 72.19 98 VAL A C 1
ATOM 753 O O . VAL A 1 98 ? -7.979 2.816 4.495 1.00 72.19 98 VAL A O 1
ATOM 756 N N . PRO A 1 99 ? -8.063 2.687 2.251 1.00 72.06 99 PRO A N 1
ATOM 757 C CA . PRO A 1 99 ? -9.506 2.459 2.238 1.00 72.06 99 PRO A CA 1
ATOM 758 C C . PRO A 1 99 ? -9.895 1.120 2.881 1.00 72.06 99 PRO A C 1
ATOM 760 O O . PRO A 1 99 ? -10.988 1.025 3.436 1.00 72.06 99 PRO A O 1
ATOM 763 N N . CYS A 1 100 ? -9.011 0.116 2.885 1.00 76.94 100 CYS A N 1
ATOM 764 C CA . CYS A 1 100 ? -9.244 -1.147 3.591 1.00 76.94 100 CYS A CA 1
ATOM 765 C C . CYS A 1 100 ? -9.338 -0.944 5.116 1.00 76.94 100 CYS A C 1
ATOM 767 O O . CYS A 1 100 ? -10.261 -1.448 5.766 1.00 76.94 100 CYS A O 1
ATOM 769 N N . GLN A 1 101 ? -8.452 -0.119 5.687 1.00 77.25 101 GLN A N 1
ATOM 770 C CA . GLN A 1 101 ? -8.509 0.240 7.109 1.00 77.25 101 GLN A CA 1
ATOM 771 C C . GLN A 1 101 ? -9.764 1.053 7.453 1.00 77.25 101 GLN A C 1
ATOM 773 O O . GLN A 1 101 ? -10.438 0.793 8.455 1.00 77.25 101 GLN A O 1
ATOM 778 N N . PHE A 1 102 ? -10.133 2.000 6.588 1.00 76.75 102 PHE A N 1
ATOM 779 C CA . PHE A 1 102 ? -11.358 2.783 6.746 1.00 76.75 102 PHE A CA 1
ATOM 780 C C . PHE A 1 102 ? -12.621 1.911 6.701 1.00 76.75 102 PHE A C 1
ATOM 782 O O . PHE A 1 102 ? -13.533 2.083 7.511 1.00 76.75 102 PHE A O 1
ATOM 789 N N . TRP A 1 103 ? -12.673 0.941 5.786 1.00 73.06 103 TRP A N 1
ATOM 790 C CA . TRP A 1 103 ? -13.816 0.044 5.637 1.00 73.06 103 TRP A CA 1
ATOM 791 C C . TRP A 1 103 ? -13.976 -0.904 6.830 1.00 73.06 103 TRP A C 1
ATOM 793 O O . TRP A 1 103 ? -15.082 -1.054 7.350 1.00 73.06 103 TRP A O 1
ATOM 803 N N . THR A 1 104 ? -12.869 -1.455 7.332 1.00 73.88 104 THR A N 1
ATOM 804 C CA . THR A 1 104 ? -12.853 -2.304 8.536 1.00 73.88 104 THR A CA 1
ATOM 805 C C . THR A 1 104 ? -13.362 -1.533 9.757 1.00 73.88 104 THR A C 1
ATOM 807 O O . THR A 1 104 ? -14.162 -2.043 10.541 1.00 73.88 104 THR A O 1
ATOM 810 N N . THR A 1 105 ? -12.996 -0.254 9.860 1.00 79.12 105 THR A N 1
ATOM 811 C CA . THR A 1 105 ? -13.456 0.640 10.935 1.00 79.12 105 THR A CA 1
ATOM 812 C C . THR A 1 105 ? -14.945 0.988 10.842 1.00 79.12 105 THR A C 1
ATOM 814 O O . THR A 1 105 ? -15.574 1.252 11.862 1.00 79.12 105 THR A O 1
ATOM 817 N N . ARG A 1 106 ? -15.541 0.976 9.643 1.00 75.12 106 ARG A N 1
ATOM 818 C CA . ARG A 1 106 ? -16.985 1.211 9.446 1.00 75.12 106 ARG A CA 1
ATOM 819 C C . ARG A 1 106 ? -17.841 -0.037 9.726 1.00 75.12 106 ARG A C 1
ATOM 821 O O . ARG A 1 106 ? -19.026 0.121 9.997 1.00 75.12 106 ARG A O 1
ATOM 828 N N . MET A 1 107 ? -17.273 -1.245 9.655 1.00 73.69 107 MET A N 1
ATOM 829 C CA . MET A 1 107 ? -17.993 -2.514 9.877 1.00 73.69 107 MET A CA 1
ATOM 830 C C . MET A 1 107 ? -17.974 -2.993 11.335 1.00 73.69 107 MET A C 1
ATOM 832 O O . MET A 1 107 ? -18.901 -3.677 11.764 1.00 73.69 107 MET A O 1
ATOM 836 N N . PHE A 1 108 ? -16.941 -2.641 12.102 1.00 76.75 108 PHE A N 1
ATOM 837 C CA . PHE A 1 108 ? -16.732 -3.140 13.461 1.00 76.75 108 PHE A CA 1
ATOM 838 C C . PHE A 1 108 ? -16.806 -2.024 14.510 1.00 76.75 108 PHE A C 1
ATOM 840 O O . PHE A 1 108 ? -16.420 -0.882 14.263 1.00 76.75 108 PHE A O 1
ATOM 847 N N . SER A 1 109 ? -17.296 -2.347 15.712 1.00 77.94 109 SER A N 1
ATOM 848 C CA . SER A 1 109 ? -17.342 -1.385 16.816 1.00 77.94 109 SER A CA 1
ATOM 849 C C . SER A 1 109 ? -15.929 -1.055 17.318 1.00 77.94 109 SER A C 1
ATOM 851 O O . SER A 1 109 ? -14.998 -1.855 17.200 1.00 77.94 109 SER A O 1
ATOM 853 N N . LYS A 1 110 ? -15.758 0.131 17.918 1.00 77.69 110 LYS A N 1
ATOM 854 C CA . LYS A 1 110 ? -14.449 0.658 18.362 1.00 77.69 110 LYS A CA 1
ATOM 855 C C . LYS A 1 110 ? -13.666 -0.279 19.293 1.00 77.69 110 LYS A C 1
ATOM 857 O O . LYS A 1 110 ? -12.456 -0.135 19.395 1.00 77.69 110 LYS A O 1
ATOM 862 N N . ASN A 1 111 ? -14.333 -1.233 19.942 1.00 80.31 111 ASN A N 1
ATOM 863 C CA . ASN A 1 111 ? -13.693 -2.169 20.864 1.00 80.31 111 ASN A CA 1
ATOM 864 C C . ASN A 1 111 ? -12.977 -3.338 20.157 1.00 80.31 111 ASN A C 1
ATOM 866 O O . ASN A 1 111 ? -12.075 -3.939 20.722 1.00 80.31 111 ASN A O 1
ATOM 870 N N . ILE A 1 112 ? -13.367 -3.662 18.919 1.00 82.88 112 ILE A N 1
ATOM 871 C CA . ILE A 1 112 ? -12.853 -4.821 18.161 1.00 82.88 112 ILE A CA 1
ATOM 872 C C . ILE A 1 112 ? -12.132 -4.432 16.864 1.00 82.88 112 ILE A C 1
ATOM 874 O O . ILE A 1 112 ? -11.480 -5.272 16.245 1.00 82.88 112 ILE A O 1
ATOM 878 N N . VAL A 1 113 ? -12.202 -3.161 16.456 1.00 83.62 113 VAL A N 1
ATOM 879 C CA . VAL A 1 113 ? -11.567 -2.681 15.219 1.00 83.62 113 VAL A CA 1
ATOM 880 C C . VAL A 1 113 ? -10.048 -2.881 15.217 1.00 83.62 113 VAL A C 1
ATOM 882 O O . VAL A 1 113 ? -9.489 -3.276 14.198 1.00 83.62 113 VAL A O 1
ATOM 885 N N . GLY A 1 114 ? -9.383 -2.687 16.362 1.00 82.31 114 GLY A N 1
ATOM 886 C CA . GLY A 1 114 ? -7.934 -2.870 16.478 1.00 82.31 114 GLY A CA 1
ATOM 887 C C . GLY A 1 114 ? -7.511 -4.318 16.232 1.00 82.31 114 GLY A C 1
ATOM 888 O O . GLY A 1 114 ? -6.575 -4.571 15.477 1.00 82.31 114 GLY A O 1
ATOM 889 N N . SER A 1 115 ? -8.250 -5.276 16.799 1.00 85.69 115 SER A N 1
ATOM 890 C CA . SER A 1 115 ? -8.018 -6.705 16.573 1.00 85.69 115 SER A CA 1
ATOM 891 C C . SER A 1 115 ? -8.303 -7.102 15.123 1.00 85.69 115 SER A C 1
ATOM 893 O O . SER A 1 115 ? -7.522 -7.840 14.529 1.00 85.69 115 SER A O 1
ATOM 895 N N . ALA A 1 116 ? -9.372 -6.573 14.522 1.00 82.56 116 ALA A N 1
ATOM 896 C CA . ALA A 1 116 ? -9.707 -6.839 13.124 1.00 82.56 116 ALA A CA 1
ATOM 897 C C . ALA A 1 116 ? -8.622 -6.320 12.157 1.00 82.56 116 ALA A C 1
ATOM 899 O O . ALA A 1 116 ? -8.158 -7.060 11.290 1.00 82.56 116 ALA A O 1
ATOM 900 N N . THR A 1 117 ? -8.151 -5.084 12.346 1.00 80.94 117 THR A N 1
ATOM 901 C CA . THR A 1 117 ? -7.049 -4.498 11.566 1.00 80.94 117 THR A CA 1
ATOM 902 C C . THR A 1 117 ? -5.738 -5.264 11.751 1.00 80.94 117 THR A C 1
ATOM 904 O O . THR A 1 117 ? -5.004 -5.447 10.778 1.00 80.94 117 THR A O 1
ATOM 907 N N . ALA A 1 118 ? -5.450 -5.755 12.961 1.00 85.06 118 ALA A N 1
ATOM 908 C CA . ALA A 1 118 ? -4.254 -6.553 13.230 1.00 85.06 118 ALA A CA 1
ATOM 909 C C . ALA A 1 118 ? -4.261 -7.889 12.468 1.00 85.06 118 ALA A C 1
ATOM 911 O O . ALA A 1 118 ? -3.249 -8.259 11.877 1.00 85.06 118 ALA A O 1
ATOM 912 N N . VAL A 1 119 ? -5.405 -8.581 12.414 1.00 86.12 119 VAL A N 1
ATOM 913 C CA . VAL A 1 119 ? -5.550 -9.836 11.655 1.00 86.12 119 VAL A CA 1
ATOM 914 C C . VAL A 1 119 ? -5.380 -9.595 10.154 1.00 86.12 119 VAL A C 1
ATOM 916 O O . VAL A 1 119 ? -4.637 -10.318 9.493 1.00 86.12 119 VAL A O 1
ATOM 919 N N . ILE A 1 120 ? -6.014 -8.552 9.612 1.00 82.88 120 ILE A N 1
ATOM 920 C CA . ILE A 1 120 ? -5.920 -8.213 8.184 1.00 82.88 120 ILE A CA 1
ATOM 921 C C . ILE A 1 120 ? -4.487 -7.794 7.812 1.00 82.88 120 ILE A C 1
ATOM 923 O O . ILE A 1 120 ? -3.971 -8.216 6.778 1.00 82.88 120 ILE A O 1
ATOM 927 N N . GLY A 1 121 ? -3.811 -7.019 8.667 1.00 82.75 121 GLY A N 1
ATOM 928 C CA . GLY A 1 121 ? -2.399 -6.668 8.486 1.00 82.75 121 GLY A CA 1
ATOM 929 C C . GLY A 1 121 ? -1.471 -7.887 8.547 1.00 82.75 121 GLY A C 1
ATOM 930 O O . GLY A 1 121 ? -0.570 -8.019 7.719 1.00 82.75 121 GLY A O 1
ATOM 931 N N . GLY A 1 122 ? -1.732 -8.814 9.474 1.00 83.94 122 GLY A N 1
ATOM 932 C CA . GLY A 1 122 ? -0.991 -10.070 9.609 1.00 83.94 122 GLY A CA 1
ATOM 933 C C . GLY A 1 122 ? -1.162 -11.017 8.415 1.00 83.94 122 GLY A C 1
ATOM 934 O O . GLY A 1 122 ? -0.211 -11.674 7.999 1.00 83.94 122 GLY A O 1
ATOM 935 N N . LEU A 1 123 ? -2.341 -11.048 7.792 1.00 82.81 123 LEU A N 1
ATOM 936 C CA . LEU A 1 123 ? -2.553 -11.815 6.560 1.00 82.81 123 LEU A CA 1
ATOM 937 C C . LEU A 1 123 ? -1.743 -11.249 5.385 1.00 82.81 123 LEU A C 1
ATOM 939 O O . LEU A 1 123 ? -1.232 -12.016 4.572 1.00 82.81 123 LEU A O 1
ATOM 943 N N . GLY A 1 124 ? -1.558 -9.928 5.319 1.00 80.38 124 GLY A N 1
ATOM 944 C CA . GLY A 1 124 ? -0.726 -9.294 4.294 1.00 80.38 124 GLY A CA 1
ATOM 945 C C . GLY A 1 124 ? 0.741 -9.735 4.349 1.00 80.38 124 GLY A C 1
ATOM 946 O O . GLY A 1 124 ? 1.321 -10.074 3.317 1.00 80.38 124 GLY A O 1
ATOM 947 N N . VAL A 1 125 ? 1.338 -9.796 5.547 1.00 83.62 125 VAL A N 1
ATOM 948 C CA . VAL A 1 125 ? 2.734 -10.251 5.694 1.00 83.62 125 VAL A CA 1
ATOM 949 C C . VAL A 1 125 ? 2.885 -11.747 5.408 1.00 83.62 125 VAL A C 1
ATOM 951 O O . VAL A 1 125 ? 3.901 -12.161 4.857 1.00 83.62 125 VAL A O 1
ATOM 954 N N . LEU A 1 126 ? 1.857 -12.551 5.702 1.00 84.44 126 LEU A N 1
ATOM 955 C CA . LEU A 1 126 ? 1.839 -13.976 5.371 1.00 84.44 126 LEU A CA 1
ATOM 956 C C . LEU A 1 126 ? 1.840 -14.211 3.853 1.00 84.44 126 LEU A C 1
ATOM 958 O O . LEU A 1 126 ? 2.574 -15.068 3.368 1.00 84.44 126 LEU A O 1
ATOM 962 N N . VAL A 1 127 ? 1.055 -13.438 3.096 1.00 82.75 127 VAL A N 1
ATOM 963 C CA . VAL A 1 127 ? 1.038 -13.516 1.625 1.00 82.75 127 VAL A CA 1
ATOM 964 C C . VAL A 1 127 ? 2.397 -13.134 1.044 1.00 82.75 127 VAL A C 1
ATOM 966 O O . VAL A 1 127 ? 2.896 -13.819 0.154 1.00 82.75 127 VAL A O 1
ATOM 969 N N . LEU A 1 128 ? 3.024 -12.080 1.572 1.00 75.75 128 LEU A N 1
ATOM 970 C CA . LEU A 1 128 ? 4.365 -11.681 1.149 1.00 75.75 128 LEU A CA 1
ATOM 971 C C . LEU A 1 128 ? 5.386 -12.794 1.421 1.00 75.75 128 LEU A C 1
ATOM 973 O O . LEU A 1 128 ? 6.163 -13.140 0.538 1.00 75.75 128 LEU A O 1
ATOM 977 N N . LEU A 1 129 ? 5.342 -13.397 2.612 1.00 81.31 129 LEU A N 1
ATOM 978 C CA . LEU A 1 129 ? 6.197 -14.525 2.977 1.00 81.31 129 LEU A CA 1
ATOM 979 C C . LEU A 1 129 ? 6.020 -15.708 2.011 1.00 81.31 129 LEU A C 1
ATOM 981 O O . LEU A 1 129 ? 7.006 -16.291 1.577 1.00 81.31 129 LEU A O 1
ATOM 985 N N . PHE A 1 130 ? 4.779 -16.041 1.651 1.00 80.69 130 PHE A N 1
ATOM 986 C CA . PHE A 1 130 ? 4.486 -17.137 0.728 1.00 80.69 130 PHE A CA 1
ATOM 987 C C . PHE A 1 130 ? 5.053 -16.887 -0.676 1.00 80.69 130 PHE A C 1
ATOM 989 O O . PHE A 1 130 ? 5.600 -17.803 -1.274 1.00 80.69 130 PHE A O 1
ATOM 996 N N . ILE A 1 131 ? 4.992 -15.648 -1.175 1.00 78.81 131 ILE A N 1
ATOM 997 C CA . ILE A 1 131 ? 5.578 -15.266 -2.472 1.00 78.81 131 ILE A CA 1
ATOM 998 C C . ILE A 1 131 ? 7.112 -15.339 -2.450 1.00 78.81 131 ILE A C 1
ATOM 1000 O O . ILE A 1 131 ? 7.712 -15.675 -3.460 1.00 78.81 131 ILE A O 1
ATOM 1004 N N . PHE A 1 132 ? 7.757 -15.013 -1.327 1.00 69.50 132 PHE A N 1
ATOM 1005 C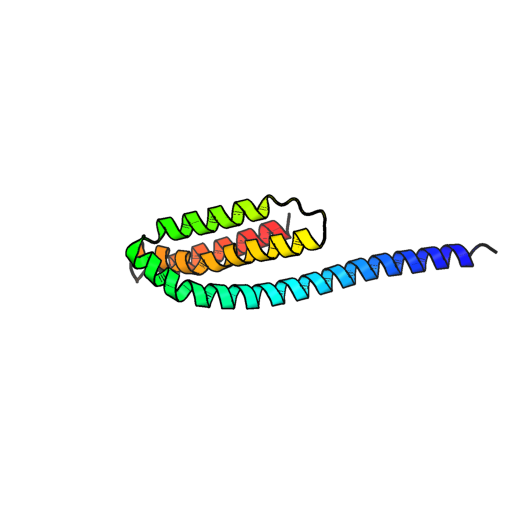 CA . PHE A 1 132 ? 9.221 -15.083 -1.208 1.00 69.50 132 PHE A CA 1
ATOM 1006 C C . PHE A 1 132 ? 9.756 -16.499 -0.947 1.00 69.50 132 PHE A C 1
ATOM 1008 O O . PHE A 1 132 ? 10.947 -16.735 -1.140 1.00 69.50 132 PHE A O 1
ATOM 1015 N N . LEU A 1 133 ? 8.910 -17.418 -0.474 1.00 70.06 133 LEU A N 1
ATOM 1016 C CA . LEU A 1 133 ? 9.276 -18.811 -0.193 1.00 70.06 133 LEU A CA 1
ATOM 1017 C C . LEU A 1 133 ? 8.928 -19.789 -1.330 1.00 70.06 133 LEU A C 1
ATOM 1019 O O . LEU A 1 133 ? 9.426 -20.914 -1.297 1.00 70.06 133 LEU A O 1
ATOM 1023 N N . ALA A 1 134 ? 8.076 -19.394 -2.280 1.00 51.25 134 ALA A N 1
ATOM 1024 C CA . ALA A 1 134 ? 7.639 -20.203 -3.424 1.00 51.25 134 ALA A CA 1
ATOM 1025 C C . ALA A 1 134 ? 8.391 -19.827 -4.708 1.00 51.25 134 ALA A C 1
ATOM 1027 O O . ALA A 1 134 ? 8.695 -20.759 -5.487 1.00 51.25 134 ALA A O 1
#

Secondary structure (DSSP, 8-state):
--SHHHHHHHHHHHHHHHHHHHHHHHHHHHHHHHHHHHHHHHHHHHHHHHHHHHHH-HHHHHHHHHHHHHHHHTS---SHHHHHHHHHHHHHHHHTHHHHHHHHHHHS-TTTHHHHHHHHHHHHHHHHHHHHH-

Organism: NCBI:txid588596

Radius of gyration: 21.61 Å; chains: 1; bounding box: 70×36×46 Å

InterPro domains:
  IPR036259 MFS transporter superfamily [SSF103473] (48-128)
  IPR044772 Nitrate transporter [PTHR23515] (39-124)

pLDDT: mean 70.49, std 8.54, range [49.78, 86.12]

Foldseek 3Di:
DPPVVVVVVVVVVVVVVVCVVVVVVVLVVVLVVVLVVLLVVVVVVVVVVVVVCVVVNLVVVLVVLVVQLVVLCPQPPPDPVSVVSNSNSVSSVVNNLVSVLVVLPVVDDPVCSVVVNVVVVVVVVVVVVVVVVD

Sequence (134 aa):
MTDDGLSADCNTNLRKTTLYESISFSWLSLSHSFHKCDAAIFFRFLGPLCHLCDHFGPKRVMHGSIAYSTVGLSAIVRSPIGLITVCFFTSILGATFVPCQFWTTRMFSKNIVGSATAVIGGLGVLVLLFIFLA